Protein AF-A0A2S9KAK6-F1 (afdb_monomer_lite)

Foldseek 3Di:
DDDDDDDDDDDDDDDDPDPPDDPVPVPPPPPDPPDPPQDLQLVQLLVVLVVLCVVLVHALQVLQVLLVVVVDRDDSVRSVVCSVRSPDDPVVSVSSCVSSQFDDWDDPDSPDIDTDHPPDPDDDDDD

InterPro domains:
  IPR045526 Domain of unknown function DUF6471 [PF20075] (41-105)

Secondary structure (DSSP, 8-state):
-----------------PPPP-GGGTTSS-----SPPPPHHHHHHHHHHHHHHHHTT--HHHHHHHHHHTT----HHHHHHHHHH----HHHHHHHHHHTTEEEEEE-STT-EEEEETT--------

Radius of gyration: 33.51 Å; chains: 1; bounding box: 119×31×44 Å

Structure (mmCIF, N/CA/C/O backbone):
data_AF-A0A2S9KAK6-F1
#
_entry.id   AF-A0A2S9KAK6-F1
#
loop_
_atom_site.group_PDB
_atom_site.id
_atom_site.type_symbol
_atom_site.label_atom_id
_atom_site.label_alt_id
_atom_site.label_comp_id
_atom_site.label_asym_id
_atom_site.label_entity_id
_atom_site.label_seq_id
_atom_site.pdbx_PDB_ins_code
_atom_site.Cartn_x
_atom_site.Cartn_y
_atom_site.Cartn_z
_atom_site.occupancy
_atom_site.B_iso_or_equiv
_atom_site.auth_seq_id
_atom_site.auth_comp_id
_atom_site.auth_asym_id
_atom_site.auth_atom_id
_atom_site.pdbx_PDB_model_num
ATOM 1 N N . MET A 1 1 ? 106.065 0.538 -33.359 1.00 40.00 1 MET A N 1
ATOM 2 C CA . MET A 1 1 ? 105.381 1.585 -34.153 1.00 40.00 1 MET A CA 1
ATOM 3 C C . MET A 1 1 ? 104.054 1.895 -33.473 1.00 40.00 1 MET A C 1
ATOM 5 O O . MET A 1 1 ? 103.242 1.000 -33.347 1.00 40.00 1 MET A O 1
ATOM 9 N N . ILE A 1 2 ? 104.024 2.928 -32.633 1.00 35.72 2 ILE A N 1
ATOM 10 C CA . ILE A 1 2 ? 103.509 4.292 -32.888 1.00 35.72 2 ILE A CA 1
ATOM 11 C C . ILE A 1 2 ? 101.992 4.409 -32.634 1.00 35.72 2 ILE A C 1
ATOM 13 O O . ILE A 1 2 ? 101.158 3.813 -33.297 1.00 35.72 2 ILE A O 1
ATOM 17 N N . ARG A 1 3 ? 101.731 5.228 -31.609 1.00 33.50 3 ARG A N 1
ATOM 18 C CA . ARG A 1 3 ? 100.502 5.837 -31.084 1.00 33.50 3 ARG A CA 1
ATOM 19 C C . ARG A 1 3 ? 99.556 6.384 -32.170 1.00 33.50 3 ARG A C 1
ATOM 21 O O . ARG A 1 3 ? 100.036 7.057 -33.068 1.00 33.50 3 ARG A O 1
ATOM 28 N N . GLN A 1 4 ? 98.241 6.358 -31.935 1.00 38.28 4 GLN A N 1
ATOM 29 C CA . GLN A 1 4 ? 97.540 7.531 -31.385 1.00 38.28 4 GLN A CA 1
ATOM 30 C C . GLN A 1 4 ? 96.080 7.262 -31.005 1.00 38.28 4 GLN A C 1
ATOM 32 O O . GLN A 1 4 ? 95.370 6.438 -31.564 1.00 38.28 4 GLN A O 1
ATOM 37 N N . ARG A 1 5 ? 95.699 8.007 -29.976 1.00 42.12 5 ARG A N 1
ATOM 38 C CA . ARG A 1 5 ? 94.465 8.033 -29.207 1.00 42.12 5 ARG A CA 1
ATOM 39 C C . ARG A 1 5 ? 93.655 9.220 -29.712 1.00 42.12 5 ARG A C 1
ATOM 41 O O . ARG A 1 5 ? 94.208 10.314 -29.710 1.00 42.12 5 ARG A O 1
ATOM 48 N N . LEU A 1 6 ? 92.368 9.055 -30.000 1.00 39.81 6 LEU A N 1
ATOM 49 C CA . LEU A 1 6 ? 91.399 10.127 -29.778 1.00 39.81 6 LEU A CA 1
ATOM 50 C C . LEU A 1 6 ? 90.139 9.569 -29.126 1.00 39.81 6 LEU A C 1
ATOM 52 O O . LEU A 1 6 ? 89.741 8.425 -29.313 1.00 39.81 6 LEU A O 1
ATOM 56 N N . LEU A 1 7 ? 89.617 10.409 -28.250 1.00 44.97 7 LEU A N 1
ATOM 57 C CA . LEU A 1 7 ? 88.776 10.127 -27.109 1.00 44.97 7 LEU A CA 1
ATOM 58 C C . LEU A 1 7 ? 87.464 10.879 -27.338 1.00 44.97 7 LEU A C 1
ATOM 60 O O . LEU A 1 7 ? 87.504 12.105 -27.404 1.00 44.97 7 LEU A O 1
ATOM 64 N N . THR A 1 8 ? 86.313 10.209 -27.373 1.00 44.06 8 THR A N 1
ATOM 65 C CA . THR A 1 8 ? 85.017 10.881 -27.179 1.00 44.06 8 THR A CA 1
ATOM 66 C C . THR A 1 8 ? 84.083 10.048 -26.290 1.00 44.06 8 THR A C 1
ATOM 68 O O . THR A 1 8 ? 83.313 9.217 -26.740 1.00 44.06 8 THR A O 1
ATOM 71 N N . LYS A 1 9 ? 84.217 10.303 -24.981 1.00 34.62 9 LYS A N 1
ATOM 72 C CA . LYS A 1 9 ? 83.165 10.496 -23.958 1.00 34.62 9 LYS A CA 1
ATOM 73 C C . LYS A 1 9 ? 82.004 9.465 -23.817 1.00 34.62 9 LYS A C 1
ATOM 75 O O . LYS A 1 9 ? 81.133 9.355 -24.663 1.00 34.62 9 LYS A O 1
ATOM 80 N N . SER A 1 10 ? 81.970 8.846 -22.623 1.00 34.03 10 SER A N 1
ATOM 81 C CA . SER A 1 10 ? 80.834 8.383 -21.770 1.00 34.03 10 SER A CA 1
ATOM 82 C C . SER A 1 10 ? 79.501 9.173 -21.864 1.00 34.03 10 SER A C 1
ATOM 84 O O . SER A 1 10 ? 79.546 10.293 -22.368 1.00 34.03 10 SER A O 1
ATOM 86 N N . PRO A 1 11 ? 78.374 8.778 -21.197 1.00 42.00 11 PRO A N 1
ATOM 87 C CA . PRO A 1 11 ? 78.020 7.511 -20.522 1.00 42.00 11 PRO A CA 1
ATOM 88 C C . PRO A 1 11 ? 76.568 7.001 -20.798 1.00 42.00 11 PRO A C 1
ATOM 90 O O . PRO A 1 11 ? 75.712 7.722 -21.290 1.00 42.00 11 PRO A O 1
ATOM 93 N N . SER A 1 12 ? 76.292 5.761 -20.364 1.00 45.66 12 SER A N 1
ATOM 94 C CA . SER A 1 12 ? 75.046 5.263 -19.731 1.00 45.66 12 SER A CA 1
ATOM 95 C C . SER A 1 12 ? 73.668 5.682 -20.277 1.00 45.66 12 SER A C 1
ATOM 97 O O . SER A 1 12 ? 73.265 6.835 -20.156 1.00 45.66 12 SER A O 1
ATOM 99 N N . LYS A 1 13 ? 72.836 4.690 -20.632 1.00 37.88 13 LYS A N 1
ATOM 100 C CA . LYS A 1 13 ? 71.408 4.693 -20.258 1.00 37.88 13 LYS A CA 1
ATOM 101 C C . LYS A 1 13 ? 70.857 3.269 -20.188 1.00 37.88 13 LYS A C 1
ATOM 103 O O . LYS A 1 13 ? 70.531 2.649 -21.193 1.00 37.88 13 LYS A O 1
ATOM 108 N N . LYS A 1 14 ? 70.712 2.774 -18.955 1.00 50.38 14 LYS A N 1
ATOM 109 C CA . LYS A 1 14 ? 69.740 1.731 -18.609 1.00 50.38 14 LYS A CA 1
ATOM 110 C C . LYS A 1 14 ? 68.363 2.178 -19.121 1.00 50.38 14 LYS A C 1
ATOM 112 O O . LYS A 1 14 ? 67.773 3.090 -18.549 1.00 50.38 14 LYS A O 1
ATOM 117 N N . ALA A 1 15 ? 67.847 1.530 -20.155 1.00 41.59 15 ALA A N 1
ATOM 118 C CA . ALA A 1 15 ? 66.426 1.547 -20.484 1.00 41.59 15 ALA A CA 1
ATOM 119 C C . ALA A 1 15 ? 65.924 0.122 -20.227 1.00 41.59 15 ALA A C 1
ATOM 121 O O . ALA A 1 15 ? 66.120 -0.776 -21.032 1.00 41.59 15 ALA A O 1
ATOM 122 N N . ARG A 1 16 ? 65.585 -0.192 -18.970 1.00 41.31 16 ARG A N 1
ATOM 123 C CA . ARG A 1 16 ? 64.182 -0.340 -18.545 1.00 41.31 16 ARG A CA 1
ATOM 124 C C . ARG A 1 16 ? 63.358 -1.062 -19.615 1.00 41.31 16 ARG A C 1
ATOM 126 O O . ARG A 1 16 ? 62.538 -0.440 -20.282 1.00 41.31 16 ARG A O 1
ATOM 133 N N . PHE A 1 17 ? 63.578 -2.371 -19.746 1.00 41.16 17 PHE A N 1
ATOM 134 C CA . PHE A 1 17 ? 62.560 -3.255 -20.303 1.00 41.16 17 PHE A CA 1
ATOM 135 C C . PHE A 1 17 ? 61.332 -3.131 -19.404 1.00 41.16 17 PHE A C 1
ATOM 137 O O . PHE A 1 17 ? 61.346 -3.511 -18.233 1.00 41.16 17 PHE A O 1
ATOM 144 N N . ARG A 1 18 ? 60.320 -2.453 -19.936 1.00 40.75 18 ARG A N 1
ATOM 145 C CA . ARG A 1 18 ? 59.014 -2.290 -19.315 1.00 40.75 18 ARG A CA 1
ATOM 146 C C . ARG A 1 18 ? 58.379 -3.680 -19.331 1.00 40.75 18 ARG A C 1
ATOM 148 O O . ARG A 1 18 ? 58.312 -4.288 -20.392 1.00 40.75 18 ARG A O 1
ATOM 155 N N . HIS A 1 19 ? 58.009 -4.199 -18.163 1.00 49.97 19 HIS A N 1
ATOM 156 C CA . HIS A 1 19 ? 57.163 -5.386 -18.077 1.00 49.97 19 HIS A CA 1
ATOM 157 C C . HIS A 1 19 ? 55.900 -5.121 -18.902 1.00 49.97 19 HIS A C 1
ATOM 159 O O . HIS A 1 19 ? 55.203 -4.136 -18.648 1.00 49.97 19 HIS A O 1
ATOM 165 N N . GLU A 1 20 ? 55.655 -5.972 -19.894 1.00 47.19 20 GLU A N 1
ATOM 166 C CA . GLU A 1 20 ? 54.358 -6.091 -20.553 1.00 47.19 20 GLU A CA 1
ATOM 167 C C . GLU A 1 20 ? 53.340 -6.422 -19.450 1.00 47.19 20 GLU A C 1
ATOM 169 O O . GLU A 1 20 ? 53.553 -7.394 -18.715 1.00 47.19 20 GLU A O 1
ATOM 174 N N . PRO A 1 21 ? 52.306 -5.600 -19.222 1.00 45.25 21 PRO A N 1
ATOM 175 C CA . PRO A 1 21 ? 51.377 -5.868 -18.142 1.00 45.25 21 PRO A CA 1
ATOM 176 C C . PRO A 1 21 ? 50.573 -7.127 -18.472 1.00 45.25 21 PRO A C 1
ATOM 178 O O . PRO A 1 21 ? 50.033 -7.274 -19.567 1.00 45.25 21 PRO A O 1
ATOM 181 N N . ASP A 1 22 ? 50.510 -8.034 -17.499 1.00 50.59 22 ASP A N 1
ATOM 182 C CA . ASP A 1 22 ? 49.693 -9.239 -17.550 1.00 50.59 22 ASP A CA 1
ATOM 183 C C . ASP A 1 22 ? 48.226 -8.833 -17.773 1.00 50.59 22 ASP A C 1
ATOM 185 O O . ASP A 1 22 ? 47.602 -8.163 -16.944 1.00 50.59 22 ASP A O 1
ATOM 189 N N . HIS A 1 23 ? 47.692 -9.202 -18.935 1.00 49.47 23 HIS A N 1
ATOM 190 C CA . HIS A 1 23 ? 46.365 -8.841 -19.444 1.00 49.47 23 HIS A CA 1
ATOM 191 C C . HIS A 1 23 ? 45.222 -9.285 -18.517 1.00 49.47 23 HIS A C 1
ATOM 193 O O . HIS A 1 23 ? 44.091 -8.827 -18.666 1.00 49.47 23 HIS A O 1
ATOM 199 N N . LYS A 1 24 ? 45.513 -10.136 -17.528 1.00 48.19 24 LYS A N 1
ATOM 200 C CA . LYS A 1 24 ? 44.567 -10.548 -16.489 1.00 48.19 24 LYS A CA 1
ATOM 201 C C . LYS A 1 24 ? 44.254 -9.459 -15.460 1.00 48.19 24 LYS A C 1
ATOM 203 O O . LYS A 1 24 ? 43.223 -9.554 -14.810 1.00 48.19 24 LYS A O 1
ATOM 208 N N . LYS A 1 25 ? 45.074 -8.406 -15.341 1.00 47.41 25 LYS A N 1
ATOM 209 C CA . LYS A 1 25 ? 44.890 -7.354 -14.323 1.00 47.41 25 LYS A CA 1
ATOM 210 C C . LYS A 1 25 ? 44.059 -6.145 -14.783 1.00 47.41 25 LYS A C 1
ATOM 212 O O . LYS A 1 25 ? 43.723 -5.293 -13.976 1.00 47.41 25 LYS A O 1
ATOM 217 N N . ILE A 1 26 ? 43.709 -6.047 -16.068 1.00 44.25 26 ILE A N 1
ATOM 218 C CA . ILE A 1 26 ? 42.947 -4.894 -16.597 1.00 44.25 26 ILE A CA 1
ATOM 219 C C . ILE A 1 26 ? 41.425 -5.085 -16.416 1.00 44.25 26 ILE A C 1
ATOM 221 O O . ILE A 1 26 ? 40.656 -4.141 -16.550 1.00 44.25 26 ILE A O 1
ATOM 225 N N . LEU A 1 27 ? 40.978 -6.289 -16.045 1.00 50.50 27 LEU A N 1
ATOM 226 C CA . LEU A 1 27 ? 39.561 -6.612 -15.839 1.00 50.50 27 LEU A CA 1
ATOM 227 C C . LEU A 1 27 ? 39.068 -6.410 -14.392 1.00 50.50 27 LEU A C 1
ATOM 229 O O . LEU A 1 27 ? 37.877 -6.570 -14.150 1.00 50.50 27 LEU A O 1
ATOM 233 N N . GLU A 1 28 ? 39.936 -6.054 -13.439 1.00 51.34 28 GLU A N 1
ATOM 234 C CA . GLU A 1 28 ? 39.584 -6.035 -12.005 1.00 51.34 28 GLU A CA 1
ATOM 235 C C . GLU A 1 28 ? 39.192 -4.651 -11.451 1.00 51.34 28 GLU A C 1
ATOM 237 O O . GLU A 1 28 ? 38.513 -4.586 -10.430 1.00 51.34 28 GLU A O 1
ATOM 242 N N . ASP A 1 29 ? 39.513 -3.546 -12.136 1.00 47.00 29 ASP A N 1
ATOM 243 C CA . ASP A 1 29 ? 39.204 -2.188 -11.640 1.00 47.00 29 ASP A CA 1
ATOM 244 C C . ASP A 1 29 ? 37.826 -1.656 -12.096 1.00 47.00 29 ASP A C 1
ATOM 246 O O . ASP A 1 29 ? 37.398 -0.577 -11.686 1.00 47.00 29 ASP A O 1
ATOM 250 N N . ALA A 1 30 ? 37.090 -2.416 -12.914 1.00 50.91 30 ALA A N 1
ATOM 251 C CA . ALA A 1 30 ? 35.725 -2.096 -13.335 1.00 50.91 30 ALA A CA 1
ATOM 252 C C . ALA A 1 30 ? 34.699 -2.839 -12.467 1.00 50.91 30 ALA A C 1
ATOM 254 O O . ALA A 1 30 ? 33.888 -3.624 -12.959 1.00 50.91 30 ALA A O 1
ATOM 255 N N . ALA A 1 31 ? 34.727 -2.598 -11.157 1.00 54.66 31 ALA A N 1
ATOM 256 C CA . ALA A 1 31 ? 33.587 -2.923 -10.312 1.00 54.66 31 ALA A CA 1
ATOM 257 C C . ALA A 1 31 ? 32.405 -2.041 -10.756 1.00 54.66 31 ALA A C 1
ATOM 259 O O . ALA A 1 31 ? 32.263 -0.898 -10.322 1.00 54.66 31 ALA A O 1
ATOM 260 N N . MET A 1 32 ? 31.580 -2.565 -11.670 1.00 58.81 32 MET A N 1
ATOM 261 C CA . MET A 1 32 ? 30.235 -2.046 -11.904 1.00 58.81 32 MET A CA 1
ATOM 262 C C . MET A 1 32 ? 29.509 -1.939 -10.559 1.00 58.81 32 MET A C 1
ATOM 264 O O . MET A 1 32 ? 29.741 -2.789 -9.693 1.00 58.81 32 MET A O 1
ATOM 268 N N . PRO A 1 33 ? 28.614 -0.951 -10.376 1.00 57.47 33 PRO A N 1
ATOM 269 C CA . PRO A 1 33 ? 27.706 -0.967 -9.241 1.00 57.47 33 PRO A CA 1
ATOM 270 C C . PRO A 1 33 ? 27.012 -2.335 -9.214 1.00 57.47 33 PRO A C 1
ATOM 272 O O . PRO A 1 33 ? 26.287 -2.697 -10.134 1.00 57.47 33 PRO A O 1
ATOM 275 N N . THR A 1 34 ? 27.310 -3.134 -8.192 1.00 56.41 34 THR A N 1
ATOM 276 C CA . THR A 1 34 ? 26.826 -4.512 -8.013 1.00 56.41 34 THR A CA 1
ATOM 277 C C . THR A 1 34 ? 25.412 -4.571 -7.433 1.00 56.41 34 THR A C 1
ATOM 279 O O . THR A 1 34 ? 24.924 -5.643 -7.080 1.00 56.41 34 THR A O 1
ATOM 282 N N . GLU A 1 35 ? 24.726 -3.434 -7.360 1.00 56.09 35 GLU A N 1
ATOM 283 C CA . GLU A 1 35 ? 23.306 -3.355 -7.045 1.00 56.09 35 GLU A CA 1
ATOM 284 C C . GLU A 1 35 ? 22.536 -3.391 -8.374 1.00 56.09 35 GLU A C 1
ATOM 286 O O . GLU A 1 35 ? 22.819 -2.558 -9.238 1.00 56.09 35 GLU A O 1
ATOM 291 N N . PRO A 1 36 ? 21.590 -4.328 -8.588 1.00 57.44 36 PRO A N 1
ATOM 292 C CA . PRO A 1 36 ? 20.722 -4.250 -9.754 1.00 57.44 36 PRO A CA 1
ATOM 293 C C . PRO A 1 36 ? 19.991 -2.909 -9.693 1.00 57.44 36 PRO A C 1
ATOM 295 O O . PRO A 1 36 ? 19.278 -2.637 -8.724 1.00 57.44 36 PRO A O 1
ATOM 298 N N . GLU A 1 37 ? 20.213 -2.071 -10.705 1.00 64.88 37 GLU A N 1
ATOM 299 C CA . GLU A 1 37 ? 19.477 -0.826 -10.894 1.00 64.88 37 GLU A CA 1
ATOM 300 C C . GLU A 1 37 ? 17.990 -1.188 -10.832 1.00 64.88 37 GLU A C 1
ATOM 302 O O . GLU A 1 37 ? 17.519 -2.050 -11.583 1.00 64.88 37 GLU A O 1
ATOM 307 N N . ARG A 1 38 ? 17.277 -0.667 -9.827 1.00 66.19 38 ARG A N 1
ATOM 308 C CA . ARG A 1 38 ? 15.870 -1.023 -9.671 1.00 66.19 38 ARG A CA 1
ATOM 309 C C . ARG A 1 38 ? 15.127 -0.462 -10.869 1.00 66.19 38 ARG A C 1
ATOM 311 O O . ARG A 1 38 ? 15.332 0.681 -11.258 1.00 66.19 38 ARG A O 1
ATOM 318 N N . ASP A 1 39 ? 14.260 -1.288 -11.434 1.00 86.25 39 ASP A N 1
ATOM 319 C CA . ASP A 1 39 ? 13.334 -0.868 -12.473 1.00 86.25 39 ASP A CA 1
ATOM 320 C C . ASP A 1 39 ? 12.518 0.324 -11.947 1.00 86.25 39 ASP A C 1
ATOM 322 O O . ASP A 1 39 ? 11.844 0.206 -10.917 1.00 86.25 39 ASP A O 1
ATOM 326 N N . SER A 1 40 ? 12.606 1.469 -12.628 1.00 86.75 40 SER A N 1
ATOM 327 C CA . SER A 1 40 ? 11.962 2.721 -12.212 1.00 86.75 40 SER A CA 1
ATOM 328 C C . SER A 1 40 ? 10.458 2.541 -11.989 1.00 86.75 40 SER A C 1
ATOM 330 O O . SER A 1 40 ? 9.883 3.147 -11.084 1.00 86.75 40 SER A O 1
ATOM 332 N N . TRP A 1 41 ? 9.822 1.628 -12.730 1.00 87.31 41 TRP A N 1
ATOM 333 C CA . TRP A 1 41 ? 8.409 1.290 -12.563 1.00 87.31 41 TRP A CA 1
ATOM 334 C C . TRP A 1 41 ? 8.119 0.525 -11.271 1.00 87.31 41 TRP A C 1
ATOM 336 O O . TRP A 1 41 ? 7.069 0.721 -10.655 1.00 87.31 41 TRP A O 1
ATOM 346 N N . GLN A 1 42 ? 9.040 -0.334 -10.831 1.00 91.75 42 GLN A N 1
ATOM 347 C CA . GLN A 1 42 ? 8.911 -1.044 -9.556 1.00 91.75 42 GLN A CA 1
ATOM 348 C C . GLN A 1 42 ? 9.079 -0.084 -8.383 1.00 91.75 42 GLN A C 1
ATOM 350 O O . GLN A 1 42 ? 8.352 -0.200 -7.392 1.00 91.75 42 GLN A O 1
ATOM 355 N N . GLU A 1 43 ? 10.008 0.869 -8.492 1.00 89.88 43 GLU A N 1
ATOM 356 C CA . GLU A 1 43 ? 10.170 1.933 -7.501 1.00 89.88 43 GLU A CA 1
ATOM 357 C C . GLU A 1 43 ? 8.906 2.782 -7.408 1.00 89.88 43 GLU A C 1
ATOM 359 O O . GLU A 1 43 ? 8.341 2.895 -6.317 1.00 89.88 43 GLU A O 1
ATOM 364 N N . PHE A 1 44 ? 8.396 3.242 -8.551 1.00 88.88 44 PHE A N 1
ATOM 365 C CA . PHE A 1 44 ? 7.172 4.031 -8.636 1.00 88.88 44 PHE A CA 1
ATOM 366 C C . PHE A 1 44 ? 5.962 3.313 -8.021 1.00 88.88 44 PHE A C 1
ATOM 368 O O . PHE A 1 44 ? 5.270 3.864 -7.165 1.00 88.88 44 PHE A O 1
ATOM 375 N N . ALA A 1 45 ? 5.730 2.045 -8.376 1.00 91.69 45 ALA A N 1
ATOM 376 C CA . ALA A 1 45 ? 4.633 1.263 -7.804 1.00 91.69 45 ALA A CA 1
ATOM 377 C C . ALA A 1 45 ? 4.788 1.063 -6.283 1.00 91.69 45 ALA A C 1
ATOM 379 O O . ALA A 1 45 ? 3.803 1.073 -5.537 1.00 91.69 45 ALA A O 1
ATOM 380 N N . SER A 1 46 ? 6.025 0.869 -5.815 1.00 93.31 46 SER A N 1
ATOM 381 C CA . SER A 1 46 ? 6.353 0.754 -4.392 1.00 93.31 46 SER A CA 1
ATOM 382 C C . SER A 1 46 ? 6.065 2.058 -3.642 1.00 93.31 46 SER A C 1
ATOM 384 O O . SER A 1 46 ? 5.464 2.017 -2.567 1.00 93.31 46 SER A O 1
ATOM 386 N N . GLU A 1 47 ? 6.502 3.198 -4.177 1.00 90.62 47 GLU A N 1
ATOM 387 C CA . GLU A 1 47 ? 6.278 4.528 -3.595 1.00 90.62 47 GLU A CA 1
ATOM 388 C C . GLU A 1 47 ? 4.790 4.846 -3.501 1.00 90.62 47 GLU A C 1
ATOM 390 O O . GLU A 1 47 ? 4.303 5.155 -2.415 1.00 90.62 47 GLU A O 1
ATOM 395 N N . LEU A 1 48 ? 4.042 4.599 -4.574 1.00 90.62 48 LEU A N 1
ATOM 396 C CA . LEU A 1 48 ? 2.595 4.793 -4.618 1.00 90.62 48 LEU A CA 1
ATOM 397 C C . LEU A 1 48 ? 1.867 4.021 -3.503 1.00 90.62 48 LEU A C 1
ATOM 399 O O . LEU A 1 48 ? 1.006 4.573 -2.815 1.00 90.62 48 LEU A O 1
ATOM 403 N N . LEU A 1 49 ? 2.222 2.751 -3.262 1.00 93.62 49 LEU A N 1
ATOM 404 C CA . LEU A 1 49 ? 1.636 1.994 -2.148 1.00 93.62 49 LEU A CA 1
ATOM 405 C C . LEU A 1 49 ? 2.046 2.543 -0.779 1.00 93.62 49 LEU A C 1
ATOM 407 O O . LEU A 1 49 ? 1.219 2.555 0.133 1.00 93.62 49 LEU A O 1
ATOM 411 N N . LYS A 1 50 ? 3.303 2.965 -0.605 1.00 92.44 50 LYS A N 1
ATOM 412 C CA . LYS A 1 50 ? 3.773 3.540 0.667 1.00 92.44 50 LYS A CA 1
ATOM 413 C C . LYS A 1 50 ? 3.027 4.827 0.988 1.00 92.44 50 LYS A C 1
ATOM 415 O O . LYS A 1 50 ? 2.584 4.988 2.125 1.00 92.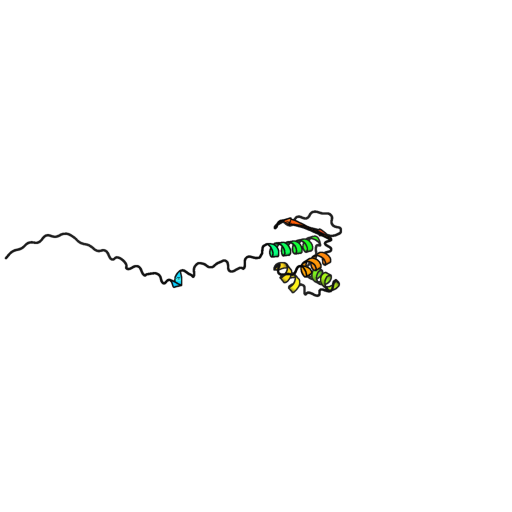44 50 LYS A O 1
ATOM 420 N N . ASP A 1 51 ? 2.835 5.678 -0.009 1.00 88.31 51 ASP A N 1
ATOM 421 C CA . ASP A 1 51 ? 2.098 6.927 0.133 1.00 88.31 51 ASP A CA 1
ATOM 422 C C . ASP A 1 51 ? 0.631 6.654 0.450 1.00 88.31 51 ASP A C 1
ATOM 424 O O . ASP A 1 51 ? 0.114 7.195 1.425 1.00 88.31 51 ASP A O 1
ATOM 428 N N . ALA A 1 52 ? -0.016 5.720 -0.252 1.00 89.69 52 ALA A N 1
ATOM 429 C CA . ALA A 1 52 ? -1.391 5.330 0.056 1.00 89.69 52 ALA A CA 1
ATOM 430 C C . ALA A 1 52 ? -1.551 4.799 1.499 1.00 89.69 52 ALA A C 1
ATOM 432 O O . ALA A 1 52 ? -2.521 5.131 2.187 1.00 89.69 52 ALA A O 1
ATOM 433 N N . VAL A 1 53 ? -0.589 4.006 1.991 1.00 91.62 53 VAL A N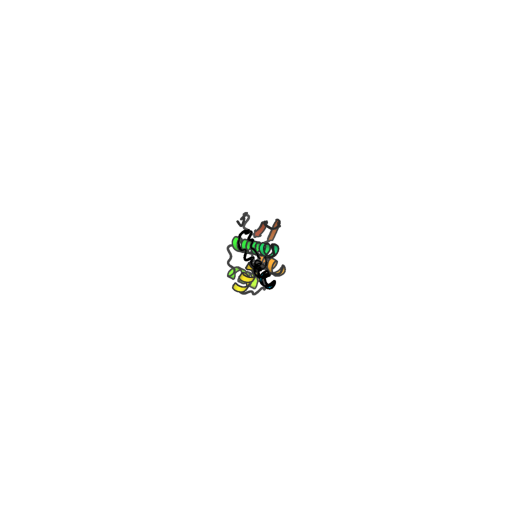 1
ATOM 434 C CA . VAL A 1 53 ? -0.562 3.528 3.387 1.00 91.62 53 VAL A CA 1
ATOM 435 C C . VAL A 1 53 ? -0.392 4.692 4.366 1.00 91.62 53 VAL A C 1
ATOM 437 O O . VAL A 1 53 ? -1.122 4.772 5.359 1.00 91.62 53 VAL A O 1
ATOM 440 N N . ALA A 1 54 ? 0.540 5.603 4.081 1.00 88.06 54 ALA A N 1
ATOM 441 C CA . ALA A 1 54 ? 0.820 6.766 4.915 1.00 88.06 54 ALA A CA 1
ATOM 442 C C . ALA A 1 54 ? -0.361 7.749 4.960 1.00 88.06 54 ALA A C 1
ATOM 444 O O . ALA A 1 54 ? -0.693 8.252 6.032 1.00 88.06 54 ALA A O 1
ATOM 445 N N . MET A 1 55 ? -1.040 7.974 3.832 1.00 84.38 55 MET A N 1
ATOM 446 C CA . MET A 1 55 ? -2.229 8.824 3.735 1.00 84.38 55 MET A CA 1
ATOM 447 C C . MET A 1 55 ? -3.391 8.280 4.569 1.00 84.38 55 MET A C 1
ATOM 449 O O . MET A 1 55 ? -4.088 9.060 5.213 1.00 84.38 55 MET A O 1
ATOM 453 N N . ARG A 1 56 ? -3.561 6.952 4.635 1.00 86.94 56 ARG A N 1
ATOM 454 C CA . ARG A 1 56 ? -4.523 6.319 5.554 1.00 86.94 56 ARG A CA 1
ATOM 455 C C . ARG A 1 56 ? -4.067 6.282 7.013 1.00 86.94 56 ARG A C 1
ATOM 457 O O . ARG A 1 56 ? -4.848 5.875 7.868 1.00 86.94 56 ARG A O 1
ATOM 464 N N . GLY A 1 57 ? -2.824 6.663 7.311 1.00 88.31 57 GLY A N 1
ATOM 465 C CA . GLY A 1 57 ? -2.263 6.583 8.660 1.00 88.31 57 GLY A CA 1
ATOM 466 C C . GLY A 1 57 ? -2.153 5.149 9.188 1.00 88.31 57 GLY A C 1
ATOM 467 O O . GLY A 1 57 ? -2.234 4.934 10.398 1.00 88.31 57 GLY A O 1
ATOM 468 N N . LEU A 1 58 ? -2.005 4.162 8.298 1.00 91.62 58 LEU A N 1
ATOM 469 C CA . LEU A 1 58 ? -1.952 2.747 8.662 1.00 91.62 58 LEU A CA 1
ATOM 470 C C . LEU A 1 58 ? -0.514 2.235 8.747 1.00 91.62 58 LEU A C 1
ATOM 472 O O . LEU A 1 58 ? 0.395 2.690 8.060 1.00 91.62 58 LEU A O 1
ATOM 476 N N . SER A 1 59 ? -0.319 1.217 9.574 1.00 95.62 59 SER A N 1
ATOM 477 C CA . SER A 1 59 ? 0.907 0.425 9.634 1.00 95.62 59 SER A CA 1
ATOM 478 C C . SER A 1 59 ? 0.799 -0.836 8.766 1.00 95.62 59 SER A C 1
ATOM 480 O O . SER A 1 59 ? -0.297 -1.313 8.464 1.00 95.62 59 SER A O 1
ATOM 482 N N . TYR A 1 60 ? 1.934 -1.445 8.397 1.00 96.31 60 TYR A N 1
ATOM 483 C CA . TYR A 1 60 ? 1.926 -2.709 7.642 1.00 96.31 60 TYR A CA 1
ATOM 484 C C . TYR A 1 60 ? 1.171 -3.855 8.342 1.00 96.31 60 TYR A C 1
ATOM 486 O O . TYR A 1 60 ? 0.492 -4.601 7.641 1.00 96.31 60 TYR A O 1
ATOM 494 N N . PRO A 1 61 ? 1.222 -4.023 9.680 1.00 97.75 61 PRO A N 1
ATOM 495 C CA . PRO A 1 61 ? 0.360 -4.987 10.363 1.00 97.75 61 PRO A CA 1
ATOM 496 C C . PRO A 1 61 ? -1.137 -4.726 10.174 1.00 97.75 61 PRO A C 1
ATOM 498 O O . PRO A 1 61 ? -1.891 -5.671 9.966 1.00 97.75 61 PRO A O 1
ATOM 501 N N . GLN A 1 62 ? -1.565 -3.462 10.181 1.00 97.69 62 GLN A N 1
ATOM 502 C CA . GLN A 1 62 ? -2.968 -3.116 9.937 1.00 97.69 62 GLN A CA 1
ATOM 503 C C . GLN A 1 62 ? -3.364 -3.382 8.480 1.00 97.69 62 GLN A C 1
ATOM 505 O O . GLN A 1 62 ? -4.409 -3.976 8.239 1.00 97.69 62 GLN A O 1
ATOM 510 N N . LEU A 1 63 ? -2.512 -3.033 7.506 1.00 97.38 63 LEU A N 1
ATOM 511 C CA . LEU A 1 63 ? -2.761 -3.381 6.102 1.00 97.38 63 LEU A CA 1
ATOM 512 C C . LEU A 1 63 ? -2.829 -4.904 5.895 1.00 97.38 63 LEU A C 1
ATOM 514 O O . LEU A 1 63 ? -3.678 -5.385 5.156 1.00 97.38 63 LEU A O 1
ATOM 518 N N . SER A 1 64 ? -1.957 -5.665 6.557 1.00 98.12 64 SER A N 1
ATOM 519 C CA . SER A 1 64 ? -1.973 -7.133 6.538 1.00 98.12 64 SER A CA 1
ATOM 520 C C . SER A 1 64 ? -3.310 -7.691 7.043 1.00 98.12 64 SER A C 1
ATOM 522 O O . SER A 1 64 ? -3.894 -8.538 6.372 1.00 98.12 64 SER A O 1
ATOM 524 N N . ALA A 1 65 ? -3.849 -7.154 8.143 1.00 97.88 65 ALA A N 1
ATOM 525 C CA . ALA A 1 65 ? -5.173 -7.531 8.639 1.00 97.88 65 ALA A CA 1
ATOM 526 C C . ALA A 1 65 ? -6.296 -7.194 7.635 1.00 97.88 65 ALA A C 1
ATOM 528 O O . ALA A 1 65 ? -7.118 -8.054 7.328 1.00 97.88 65 ALA A O 1
ATOM 529 N N . LEU A 1 66 ? -6.283 -5.992 7.043 1.00 96.81 66 LEU A N 1
ATOM 530 C CA . LEU A 1 66 ? -7.265 -5.586 6.024 1.00 96.81 66 LEU A CA 1
ATOM 531 C C . LEU A 1 66 ? -7.212 -6.463 4.762 1.00 96.81 66 LEU A C 1
ATOM 533 O O . LEU A 1 66 ? -8.235 -6.732 4.133 1.00 96.81 66 LEU A O 1
ATOM 537 N N . LEU A 1 67 ? -6.017 -6.903 4.365 1.00 97.25 67 LEU A N 1
ATOM 538 C CA . LEU A 1 67 ? -5.841 -7.832 3.249 1.00 97.25 67 LEU A CA 1
ATOM 539 C C . LEU A 1 67 ? -6.383 -9.224 3.589 1.00 97.25 67 LEU A C 1
ATOM 541 O O . LEU A 1 67 ? -7.034 -9.834 2.738 1.00 97.25 67 LEU A O 1
ATOM 545 N N . ALA A 1 68 ? -6.187 -9.694 4.824 1.00 97.56 68 ALA A N 1
ATOM 546 C CA . ALA A 1 68 ? -6.718 -10.972 5.290 1.00 97.56 68 ALA A CA 1
ATOM 547 C C . ALA A 1 68 ? -8.256 -10.988 5.283 1.00 97.56 68 ALA A C 1
ATOM 549 O O . ALA A 1 68 ? -8.850 -11.950 4.797 1.00 97.56 68 ALA A O 1
ATOM 550 N N . GLU A 1 69 ? -8.907 -9.892 5.692 1.00 95.44 69 GLU A N 1
ATOM 551 C CA . GLU A 1 69 ? -10.368 -9.720 5.583 1.00 95.44 69 GLU A CA 1
ATOM 552 C C . GLU A 1 69 ? -10.876 -9.822 4.133 1.00 95.44 69 GLU A C 1
ATOM 554 O O . GLU A 1 69 ? -12.019 -10.203 3.887 1.00 95.44 69 GLU A O 1
ATOM 559 N N . LYS A 1 70 ? -10.016 -9.516 3.155 1.00 91.88 70 LYS A N 1
ATOM 560 C CA . LYS A 1 70 ? -10.299 -9.622 1.715 1.00 91.88 70 LYS A CA 1
ATOM 561 C C . LYS A 1 70 ? -9.787 -10.927 1.092 1.00 91.88 70 LYS A C 1
ATOM 563 O O . LYS A 1 70 ? -9.733 -11.040 -0.134 1.00 91.88 70 LYS A O 1
ATOM 568 N N . GLY A 1 71 ? -9.418 -11.908 1.916 1.00 94.31 71 GLY A N 1
ATOM 569 C CA . GLY A 1 71 ? -8.992 -13.240 1.482 1.00 94.31 71 GLY A CA 1
ATOM 570 C C . GLY A 1 71 ? -7.520 -13.350 1.074 1.00 94.31 71 GLY A C 1
ATOM 571 O O . GLY A 1 71 ? -7.141 -14.349 0.465 1.00 94.31 71 GLY A O 1
ATOM 572 N N . LEU A 1 72 ? -6.683 -12.352 1.386 1.00 95.94 72 LEU A N 1
ATOM 573 C CA . LEU A 1 72 ? -5.233 -12.411 1.194 1.00 95.94 72 LEU A CA 1
ATOM 574 C C . LEU A 1 72 ? -4.514 -12.421 2.546 1.00 95.94 72 LEU A C 1
ATOM 576 O O . LEU A 1 72 ? -4.138 -11.374 3.069 1.00 95.94 72 LEU A O 1
ATOM 580 N N . ASP A 1 73 ? -4.283 -13.615 3.086 1.00 96.88 73 ASP A N 1
ATOM 581 C CA . ASP A 1 73 ? -3.463 -13.777 4.286 1.00 96.88 73 ASP A CA 1
ATOM 582 C C . ASP A 1 73 ? -1.973 -13.621 3.939 1.00 96.88 73 ASP A C 1
ATOM 584 O O . ASP A 1 73 ? -1.390 -14.398 3.176 1.00 96.88 73 ASP A O 1
ATOM 588 N N . ILE A 1 74 ? -1.358 -12.562 4.461 1.00 96.62 74 ILE A N 1
ATOM 589 C CA . ILE A 1 74 ? 0.058 -12.262 4.269 1.00 96.62 74 ILE A CA 1
ATOM 590 C C . ILE A 1 74 ? 0.643 -11.695 5.554 1.00 96.62 74 ILE A C 1
ATOM 592 O O . ILE A 1 74 ? 0.190 -10.674 6.063 1.00 96.62 74 ILE A O 1
ATOM 596 N N . ALA A 1 75 ? 1.716 -12.311 6.051 1.00 97.94 75 ALA A N 1
ATOM 597 C CA . ALA A 1 75 ? 2.385 -11.838 7.257 1.00 97.94 75 ALA A CA 1
ATOM 598 C C . ALA A 1 75 ? 2.922 -10.395 7.085 1.00 97.94 75 ALA A C 1
ATOM 600 O O . ALA A 1 75 ? 3.517 -10.090 6.042 1.00 97.94 75 ALA A O 1
ATOM 601 N N . PRO A 1 76 ? 2.852 -9.526 8.116 1.00 97.69 76 PRO A N 1
ATOM 602 C CA . PRO A 1 76 ? 3.257 -8.117 8.014 1.00 97.69 76 PRO A CA 1
ATOM 603 C C . PRO A 1 76 ? 4.699 -7.907 7.530 1.00 97.69 76 PRO A C 1
ATOM 605 O O . PRO A 1 76 ? 4.991 -7.002 6.748 1.00 97.69 76 PRO A O 1
ATOM 608 N N . LYS A 1 77 ? 5.620 -8.781 7.954 1.00 97.31 77 LYS A N 1
ATOM 609 C CA . LYS A 1 77 ? 7.031 -8.744 7.541 1.00 97.31 77 LYS A CA 1
ATOM 610 C C . LYS A 1 77 ? 7.206 -9.077 6.056 1.00 97.31 77 LYS A C 1
ATOM 612 O O . LYS A 1 77 ? 8.043 -8.472 5.388 1.00 97.31 77 LYS A O 1
ATOM 617 N N . THR A 1 78 ? 6.427 -10.026 5.541 1.00 96.44 78 THR A N 1
ATOM 618 C CA . THR A 1 78 ? 6.432 -10.410 4.122 1.00 96.44 78 THR A CA 1
ATOM 619 C C . THR A 1 78 ? 5.811 -9.309 3.273 1.00 96.44 78 THR A C 1
ATOM 621 O O . THR A 1 78 ? 6.407 -8.916 2.273 1.00 96.44 78 THR A O 1
ATOM 624 N N . LEU A 1 79 ? 4.681 -8.751 3.719 1.00 97.00 79 LEU A N 1
ATOM 625 C CA . LEU A 1 79 ? 4.024 -7.598 3.107 1.00 97.00 79 LEU A CA 1
ATOM 626 C C . LEU A 1 79 ? 4.987 -6.412 2.967 1.00 97.00 79 LEU A C 1
ATOM 628 O O . LEU A 1 79 ? 5.210 -5.928 1.860 1.00 97.00 79 LEU A O 1
ATOM 632 N N . SER A 1 80 ? 5.628 -6.010 4.068 1.00 96.50 80 SER A N 1
ATOM 633 C CA . SER A 1 80 ? 6.590 -4.903 4.081 1.00 96.50 80 SER A CA 1
ATOM 634 C C . SER A 1 80 ? 7.758 -5.139 3.117 1.00 96.50 80 SER A C 1
ATOM 636 O O . SER A 1 80 ? 8.108 -4.258 2.337 1.00 96.50 80 SER A O 1
ATOM 638 N N . ARG A 1 81 ? 8.346 -6.344 3.109 1.00 96.12 81 ARG A N 1
ATOM 639 C CA . ARG A 1 81 ? 9.430 -6.694 2.174 1.00 96.12 81 ARG A CA 1
ATOM 640 C C . ARG A 1 81 ? 8.981 -6.638 0.717 1.00 96.12 81 ARG A C 1
ATOM 642 O O . ARG A 1 81 ? 9.749 -6.173 -0.118 1.00 96.12 81 ARG A O 1
ATOM 649 N N . ARG A 1 82 ? 7.773 -7.123 0.421 1.00 95.25 82 ARG A N 1
ATOM 650 C CA . ARG A 1 82 ? 7.228 -7.167 -0.938 1.00 95.25 82 ARG A CA 1
ATOM 651 C C . ARG A 1 82 ? 6.944 -5.759 -1.460 1.00 95.25 82 ARG A C 1
ATOM 653 O O . ARG A 1 82 ? 7.380 -5.443 -2.559 1.00 95.25 82 ARG A O 1
ATOM 660 N N . ILE A 1 83 ? 6.321 -4.908 -0.641 1.00 95.75 83 ILE A N 1
ATOM 661 C CA . ILE A 1 83 ? 6.095 -3.491 -0.967 1.00 95.75 83 ILE A CA 1
ATOM 662 C C . ILE A 1 83 ? 7.430 -2.771 -1.163 1.00 95.75 83 ILE A C 1
ATOM 664 O O . ILE A 1 83 ? 7.631 -2.152 -2.196 1.00 95.75 83 ILE A O 1
ATOM 668 N N . ASN A 1 84 ? 8.379 -2.910 -0.231 1.00 94.06 84 ASN A N 1
ATOM 669 C CA . ASN A 1 84 ? 9.666 -2.210 -0.310 1.00 94.06 84 ASN A CA 1
ATOM 670 C C . ASN A 1 84 ? 10.525 -2.595 -1.523 1.00 94.06 84 ASN A C 1
ATOM 672 O O . ASN A 1 84 ? 11.380 -1.805 -1.916 1.00 94.06 84 ASN A O 1
ATOM 676 N N . ARG A 1 85 ? 10.336 -3.800 -2.077 1.00 91.31 85 ARG A N 1
ATOM 677 C CA . ARG A 1 85 ? 11.048 -4.271 -3.272 1.00 91.31 85 ARG A CA 1
ATOM 678 C C . ARG A 1 85 ? 10.363 -3.877 -4.580 1.00 91.31 85 ARG A C 1
ATOM 680 O O . ARG A 1 85 ? 11.027 -3.927 -5.600 1.00 91.31 85 ARG A O 1
ATOM 687 N N . GLY A 1 86 ? 9.064 -3.568 -4.577 1.00 92.19 86 GLY A N 1
ATOM 688 C CA . GLY A 1 86 ? 8.305 -3.273 -5.803 1.00 92.19 86 GLY A CA 1
ATOM 689 C C . GLY A 1 86 ? 8.030 -4.490 -6.704 1.00 92.19 86 GLY A C 1
ATOM 690 O O . GLY A 1 86 ? 7.308 -4.382 -7.686 1.00 92.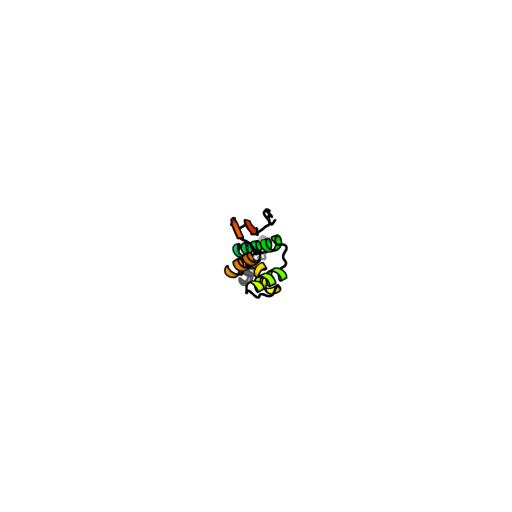19 86 GLY A O 1
ATOM 691 N N . THR A 1 87 ? 8.540 -5.678 -6.359 1.00 88.25 87 THR A N 1
ATOM 692 C CA . THR A 1 87 ? 8.398 -6.923 -7.139 1.00 88.25 87 THR A CA 1
ATOM 693 C C . THR A 1 87 ? 7.073 -7.649 -6.855 1.00 88.25 87 THR A C 1
ATOM 695 O O . THR A 1 87 ? 7.053 -8.822 -6.456 1.00 88.25 87 THR A O 1
ATOM 698 N N . PHE A 1 88 ? 5.945 -6.952 -6.960 1.00 94.56 88 PHE A N 1
ATOM 699 C CA . PHE A 1 88 ? 4.612 -7.543 -6.825 1.00 94.56 88 PHE A CA 1
ATOM 700 C C . PHE A 1 88 ? 3.852 -7.505 -8.147 1.00 94.56 88 PHE A C 1
ATOM 702 O O . PHE A 1 88 ? 4.094 -6.664 -9.001 1.00 94.56 88 PHE A O 1
ATOM 709 N N . ASP A 1 89 ? 2.924 -8.443 -8.310 1.00 94.94 89 ASP A N 1
ATOM 710 C CA . ASP A 1 89 ? 2.041 -8.467 -9.469 1.00 94.94 89 ASP A CA 1
ATOM 711 C C . ASP A 1 89 ? 0.940 -7.396 -9.356 1.00 94.94 89 ASP A C 1
ATOM 713 O O . ASP A 1 89 ? 0.631 -6.886 -8.273 1.00 94.94 89 ASP A O 1
ATOM 717 N N . ALA A 1 90 ? 0.315 -7.074 -10.489 1.00 94.75 90 ALA A N 1
ATOM 718 C CA . ALA A 1 90 ? -0.760 -6.086 -10.552 1.00 94.75 90 ALA A CA 1
ATOM 719 C C . ALA A 1 90 ? -1.974 -6.467 -9.682 1.00 94.75 90 ALA A C 1
ATOM 721 O O . ALA A 1 90 ? -2.635 -5.597 -9.118 1.00 94.75 90 ALA A O 1
ATOM 722 N N . GLY A 1 91 ? -2.261 -7.763 -9.518 1.00 95.56 91 GLY A N 1
ATOM 723 C CA . GLY A 1 91 ? -3.372 -8.227 -8.686 1.00 95.56 91 GLY A CA 1
ATOM 724 C C . GLY A 1 91 ? -3.154 -7.914 -7.206 1.00 95.56 91 GLY A C 1
ATOM 725 O O . GLY A 1 91 ? -4.065 -7.449 -6.520 1.00 95.56 91 GLY A O 1
ATOM 726 N N . PHE A 1 92 ? -1.939 -8.126 -6.708 1.00 96.44 92 PHE A N 1
ATOM 727 C CA . PHE A 1 92 ? -1.525 -7.733 -5.366 1.00 96.44 92 PHE A CA 1
ATOM 728 C C . PHE A 1 92 ? -1.622 -6.218 -5.173 1.00 96.44 92 PHE A C 1
ATOM 730 O O . PHE A 1 92 ? -2.183 -5.764 -4.177 1.00 96.44 92 PHE A O 1
ATOM 737 N N . PHE A 1 93 ? -1.127 -5.447 -6.140 1.00 95.94 93 PHE A N 1
ATOM 738 C CA . PHE A 1 93 ? -1.185 -3.988 -6.111 1.00 95.94 93 PHE A CA 1
ATOM 739 C C . PHE A 1 93 ? -2.624 -3.467 -5.969 1.00 95.94 93 PHE A C 1
ATOM 741 O O . PHE A 1 93 ? -2.928 -2.724 -5.033 1.00 95.94 93 PHE A O 1
ATOM 748 N N . LEU A 1 94 ? -3.537 -3.940 -6.823 1.00 94.50 94 LEU A N 1
ATOM 749 C CA . LEU A 1 94 ? -4.950 -3.554 -6.785 1.00 94.50 94 LEU A CA 1
ATOM 750 C C . LEU A 1 94 ? -5.643 -3.983 -5.486 1.00 94.50 94 LEU A C 1
ATOM 752 O O . LEU A 1 94 ? -6.457 -3.231 -4.948 1.00 94.50 94 LEU A O 1
ATOM 756 N N . ARG A 1 95 ? -5.308 -5.159 -4.936 1.00 95.94 95 ARG A N 1
ATOM 757 C CA . ARG A 1 95 ? -5.831 -5.604 -3.631 1.00 95.94 95 ARG A CA 1
ATOM 758 C C . ARG A 1 95 ? -5.393 -4.686 -2.496 1.00 95.94 95 ARG A C 1
ATOM 760 O O . ARG A 1 95 ? -6.233 -4.330 -1.674 1.00 95.94 95 ARG A O 1
ATOM 767 N N . CYS A 1 96 ? -4.122 -4.283 -2.461 1.00 96.25 96 CYS A N 1
ATOM 768 C CA . CYS A 1 96 ? -3.612 -3.332 -1.472 1.00 96.25 96 CYS A CA 1
ATOM 769 C C . CYS A 1 96 ? -4.348 -1.994 -1.559 1.00 96.25 96 CYS A C 1
ATOM 771 O O . CYS A 1 96 ? -4.864 -1.521 -0.552 1.00 96.25 96 CYS A O 1
ATOM 773 N N . LEU A 1 97 ? -4.474 -1.427 -2.758 1.00 93.88 97 LEU A N 1
ATOM 774 C CA . LEU A 1 97 ? -5.204 -0.176 -2.973 1.00 93.88 97 LEU A CA 1
ATOM 775 C C . LEU A 1 97 ? -6.677 -0.281 -2.564 1.00 93.88 97 LEU A C 1
ATOM 777 O O . LEU A 1 97 ? -7.187 0.578 -1.851 1.00 93.88 97 LEU A O 1
ATOM 781 N N . THR A 1 98 ? -7.340 -1.381 -2.919 1.00 92.81 98 THR A N 1
ATOM 782 C CA . THR A 1 98 ? -8.732 -1.638 -2.523 1.00 92.81 98 THR A CA 1
ATOM 783 C C . THR A 1 98 ? -8.871 -1.807 -1.005 1.00 92.81 98 THR A C 1
ATOM 785 O O . THR A 1 98 ? -9.846 -1.343 -0.417 1.00 92.81 98 THR A O 1
ATOM 788 N N . ALA A 1 99 ? -7.911 -2.461 -0.340 1.00 94.75 99 ALA A N 1
ATOM 789 C CA . ALA A 1 99 ? -7.869 -2.591 1.120 1.00 94.75 99 ALA A CA 1
ATOM 790 C C . ALA A 1 99 ? -7.666 -1.245 1.817 1.00 94.75 99 ALA A C 1
ATOM 792 O O . ALA A 1 99 ? -8.281 -0.986 2.846 1.00 94.75 99 ALA A O 1
ATOM 793 N N . LEU A 1 100 ? -6.874 -0.370 1.205 1.00 92.31 100 LEU A N 1
ATOM 794 C CA . LEU A 1 100 ? -6.701 1.013 1.626 1.00 92.31 100 LEU A CA 1
ATOM 795 C C . LEU A 1 100 ? -7.899 1.893 1.241 1.00 92.31 100 LEU A C 1
ATOM 797 O O . LEU A 1 100 ? -7.925 3.056 1.611 1.00 92.31 100 LEU A O 1
ATOM 801 N N . GLY A 1 101 ? -8.905 1.387 0.523 1.00 89.88 101 GLY A N 1
ATOM 802 C CA . GLY A 1 101 ? -10.064 2.171 0.095 1.00 89.88 101 GLY A CA 1
ATOM 803 C C . GLY A 1 101 ? -9.720 3.260 -0.924 1.00 89.88 101 GLY A C 1
ATOM 804 O O . GLY A 1 101 ? -10.285 4.354 -0.852 1.00 89.88 101 GLY A O 1
ATOM 805 N N . ALA A 1 102 ? -8.756 2.994 -1.805 1.00 87.69 102 ALA A N 1
ATOM 806 C CA . ALA A 1 102 ? -8.497 3.820 -2.973 1.00 87.69 102 ALA A CA 1
ATOM 807 C C . ALA A 1 102 ? -9.575 3.591 -4.038 1.00 87.69 102 ALA A C 1
ATOM 809 O O . ALA A 1 102 ? -9.902 2.448 -4.357 1.00 87.69 102 ALA A O 1
ATOM 810 N N . GLU A 1 103 ? -10.111 4.679 -4.584 1.00 84.75 103 GLU A N 1
ATOM 811 C CA . GLU A 1 103 ? -11.156 4.645 -5.620 1.00 84.7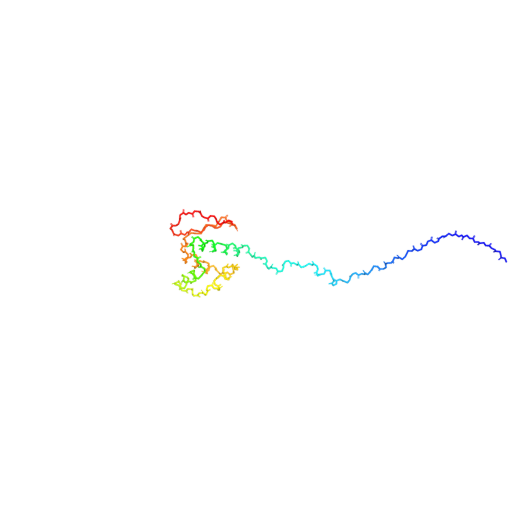5 103 GLU A CA 1
ATOM 812 C C . GLU A 1 103 ? -10.643 5.155 -6.969 1.00 84.75 103 GLU A C 1
ATOM 814 O O . GLU A 1 103 ? -11.166 4.793 -8.020 1.00 84.75 103 GLU A O 1
ATOM 819 N N . THR A 1 104 ? -9.611 5.997 -6.960 1.00 83.81 104 THR A N 1
ATOM 820 C CA . THR A 1 104 ? -9.010 6.554 -8.173 1.00 83.81 104 THR A CA 1
ATOM 821 C C . THR A 1 104 ? -7.498 6.603 -8.018 1.00 83.81 104 THR A C 1
ATOM 823 O O . THR A 1 104 ? -6.979 6.893 -6.940 1.00 83.81 104 THR A O 1
ATOM 826 N N . ILE A 1 105 ? -6.801 6.309 -9.109 1.00 82.44 105 ILE A N 1
ATOM 827 C CA . ILE A 1 105 ? -5.353 6.444 -9.234 1.00 82.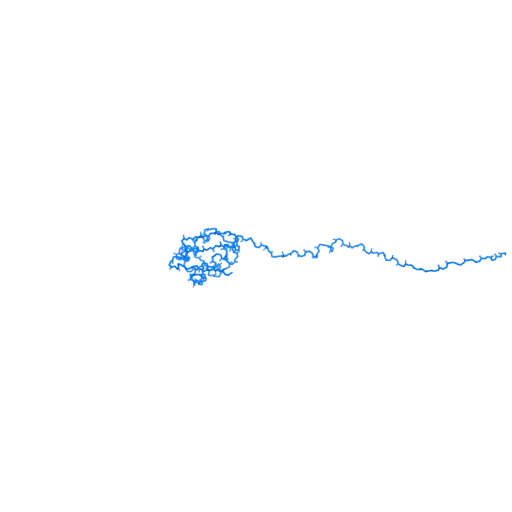44 105 ILE A CA 1
ATOM 828 C C . ILE A 1 105 ? -5.134 7.423 -10.382 1.00 82.44 105 ILE A C 1
ATOM 830 O O . ILE A 1 105 ? -5.582 7.148 -11.496 1.00 82.44 105 ILE A O 1
ATOM 834 N N . ASP A 1 106 ? -4.491 8.553 -10.111 1.00 80.44 106 ASP A N 1
ATOM 835 C CA . ASP A 1 106 ? -4.050 9.485 -11.148 1.00 80.44 106 ASP A CA 1
ATOM 836 C C . ASP A 1 106 ? -2.547 9.291 -11.374 1.00 80.44 106 ASP A C 1
ATOM 838 O O . ASP A 1 106 ? -1.778 9.276 -10.415 1.00 80.44 106 ASP A O 1
ATOM 842 N N . ILE A 1 107 ? -2.135 9.094 -12.626 1.00 81.12 107 ILE A N 1
ATOM 843 C CA . ILE A 1 107 ? -0.740 8.855 -13.014 1.00 81.12 107 ILE A CA 1
ATOM 844 C C . ILE A 1 107 ? -0.337 9.975 -13.974 1.00 81.12 107 ILE A C 1
ATOM 846 O O . ILE A 1 107 ? -0.712 9.962 -15.146 1.00 81.12 107 ILE A O 1
ATOM 850 N N . GLN A 1 108 ? 0.458 10.928 -13.487 1.00 72.50 108 GLN A N 1
ATOM 851 C CA . GLN A 1 108 ? 0.905 12.113 -14.234 1.00 72.50 108 GLN A CA 1
ATOM 852 C C . GLN A 1 108 ? 2.344 11.949 -14.784 1.00 72.50 108 GLN A C 1
ATOM 854 O O . GLN A 1 108 ? 3.062 12.927 -14.991 1.00 72.50 108 GLN A O 1
ATOM 859 N N . GLY A 1 109 ? 2.789 10.707 -15.018 1.00 67.44 109 GLY A N 1
ATOM 860 C CA . GLY A 1 109 ? 4.134 10.348 -15.500 1.00 67.44 109 GLY A CA 1
ATOM 861 C C . GLY A 1 109 ? 4.927 9.487 -14.505 1.00 67.44 109 GLY A C 1
ATOM 862 O O . GLY A 1 109 ? 4.372 9.005 -13.524 1.00 67.44 109 GLY A O 1
ATOM 863 N N . GLU A 1 110 ? 6.235 9.306 -14.734 1.00 59.94 110 GLU A N 1
ATOM 864 C CA . GLU A 1 110 ? 7.116 8.409 -13.943 1.00 59.94 110 GLU A CA 1
ATOM 865 C C . GLU A 1 110 ? 7.395 8.870 -12.497 1.00 59.94 110 GLU A C 1
ATOM 867 O O . GLU A 1 110 ? 8.091 8.185 -11.755 1.00 59.94 110 GLU A O 1
ATOM 872 N N . ARG A 1 111 ? 6.911 10.048 -12.083 1.00 54.53 111 ARG A N 1
ATOM 873 C CA . ARG A 1 111 ? 7.288 10.659 -10.793 1.00 54.53 111 ARG A CA 1
ATOM 874 C C . ARG A 1 111 ? 6.130 11.220 -9.975 1.00 54.53 111 ARG A C 1
ATOM 876 O O . ARG A 1 111 ? 6.372 11.746 -8.895 1.00 54.53 111 ARG A O 1
ATOM 883 N N . VAL A 1 112 ? 4.897 11.150 -10.474 1.00 50.12 112 VAL A N 1
ATOM 884 C CA . VAL A 1 112 ? 3.733 11.692 -9.764 1.00 50.12 112 VAL A CA 1
ATOM 885 C C . VAL A 1 112 ? 2.563 10.737 -9.952 1.00 50.12 112 VAL A C 1
ATOM 887 O O . VAL A 1 112 ? 1.951 10.693 -11.020 1.00 50.12 112 VAL A O 1
ATOM 890 N N . ALA A 1 113 ? 2.276 9.955 -8.917 1.00 52.34 113 ALA A N 1
ATOM 891 C CA . ALA A 1 113 ? 0.987 9.307 -8.769 1.00 52.34 113 ALA A CA 1
ATOM 892 C C . ALA A 1 113 ? 0.300 9.851 -7.525 1.00 52.34 113 ALA A C 1
ATOM 894 O O . ALA A 1 113 ? 0.832 9.727 -6.424 1.00 52.34 113 ALA A O 1
ATOM 895 N N . ASP A 1 114 ? -0.891 10.407 -7.707 1.00 58.25 114 ASP A N 1
ATOM 896 C CA . ASP A 1 114 ? -1.761 10.810 -6.611 1.00 58.25 114 ASP A CA 1
ATOM 897 C C . ASP A 1 114 ? -2.857 9.739 -6.460 1.00 58.25 114 ASP A C 1
ATOM 899 O O . ASP A 1 114 ? -3.610 9.441 -7.395 1.00 58.25 114 ASP A O 1
ATOM 903 N N . VAL A 1 115 ? -2.928 9.105 -5.285 1.00 61.66 115 VAL A N 1
ATOM 904 C CA . VAL A 1 115 ? -3.960 8.103 -4.967 1.00 61.66 115 VAL A CA 1
ATOM 905 C C . VAL A 1 115 ? -5.090 8.763 -4.193 1.00 61.66 115 VAL A C 1
ATOM 907 O O . VAL A 1 115 ? -4.878 9.345 -3.130 1.00 61.66 115 VAL A O 1
ATOM 910 N N . TRP A 1 116 ? -6.317 8.611 -4.685 1.00 61.66 116 TRP A N 1
ATOM 911 C CA . TRP A 1 116 ? -7.506 9.168 -4.049 1.00 61.66 116 TRP A CA 1
ATOM 912 C C . TRP A 1 116 ? -8.157 8.145 -3.129 1.00 61.66 116 TRP A C 1
ATOM 914 O O . TRP A 1 116 ? -8.545 7.050 -3.546 1.00 61.66 116 TRP A O 1
ATOM 924 N N . LEU A 1 117 ? -8.307 8.536 -1.869 1.00 61.19 117 LEU A N 1
ATOM 925 C CA . LEU A 1 117 ? -8.857 7.726 -0.795 1.00 61.19 117 LEU A CA 1
ATOM 926 C C . LEU A 1 117 ? -10.227 8.269 -0.382 1.00 61.19 117 LEU A C 1
ATOM 928 O O . LEU A 1 117 ? -10.392 9.476 -0.179 1.00 61.19 117 LEU A O 1
ATOM 932 N N . ARG A 1 118 ? -11.221 7.383 -0.241 1.00 54.56 118 ARG A N 1
ATOM 933 C CA . ARG A 1 118 ? -12.578 7.786 0.157 1.00 54.56 118 ARG A CA 1
ATOM 934 C C . ARG A 1 118 ? -12.557 8.566 1.478 1.00 54.56 118 ARG A C 1
ATOM 936 O O . ARG A 1 118 ? -12.095 8.024 2.483 1.00 54.56 118 ARG A O 1
ATOM 943 N N . GLY A 1 119 ? -13.115 9.778 1.456 1.00 53.50 119 GLY A N 1
ATOM 944 C CA . GLY A 1 119 ? -13.382 10.615 2.633 1.00 53.50 119 GLY A CA 1
ATOM 945 C C . GLY A 1 119 ? -12.445 11.807 2.830 1.00 53.50 119 GLY A C 1
ATOM 946 O O . GLY A 1 119 ? -12.833 12.743 3.524 1.00 53.50 119 GLY A O 1
ATOM 947 N N . ASP A 1 120 ? -11.272 11.824 2.190 1.00 57.00 120 ASP A N 1
ATOM 948 C CA . ASP A 1 120 ? -10.195 12.683 2.692 1.00 57.00 120 ASP A CA 1
ATOM 949 C C . ASP A 1 120 ? -9.950 13.958 1.881 1.00 57.00 120 ASP A C 1
ATOM 951 O O . ASP A 1 120 ? -9.357 14.868 2.436 1.00 57.00 120 ASP A O 1
ATOM 955 N N . GLY A 1 121 ? -10.428 14.080 0.632 1.00 52.41 121 GLY A N 1
ATOM 956 C CA . GLY A 1 121 ? -10.547 15.348 -0.127 1.00 52.41 121 GLY A CA 1
ATOM 957 C C . GLY A 1 121 ? -9.318 16.280 -0.201 1.00 52.41 121 GLY A C 1
ATOM 958 O O . GLY A 1 121 ? -9.440 17.410 -0.671 1.00 52.41 121 GLY A O 1
ATOM 959 N N . VAL A 1 122 ? -8.147 15.855 0.274 1.00 52.44 122 VAL A N 1
ATOM 960 C CA . VAL A 1 122 ? -7.003 16.721 0.560 1.00 52.44 122 VAL A CA 1
ATOM 961 C C . VAL A 1 122 ? -5.790 16.217 -0.205 1.00 52.44 122 VAL A C 1
ATOM 963 O O . VAL A 1 122 ? -5.301 15.112 0.016 1.00 52.44 122 VAL A O 1
ATOM 966 N N . TRP A 1 123 ? -5.267 17.091 -1.062 1.00 52.41 123 T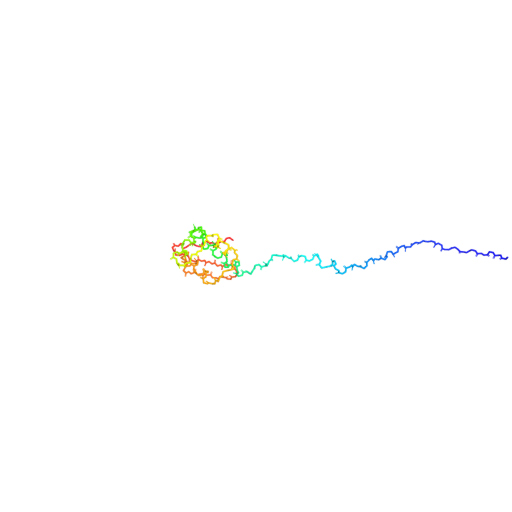RP A N 1
ATOM 967 C CA . TRP A 1 123 ? -3.971 16.948 -1.711 1.00 52.41 123 TRP A CA 1
ATOM 968 C C . TRP A 1 123 ? -2.874 16.786 -0.655 1.00 52.41 123 TRP A C 1
ATOM 970 O O . TRP A 1 123 ? -2.593 17.711 0.114 1.00 52.41 123 TRP A O 1
ATOM 980 N N . LYS A 1 124 ? -2.222 15.625 -0.616 1.00 51.00 124 LYS A N 1
ATOM 981 C CA . LYS A 1 124 ? -1.026 15.396 0.200 1.00 51.00 124 LYS A CA 1
ATOM 982 C C . LYS A 1 124 ? 0.080 14.927 -0.730 1.00 51.00 124 LYS A C 1
ATOM 984 O O . LYS A 1 124 ? 0.196 13.749 -1.023 1.00 51.00 124 LYS A O 1
ATOM 989 N N . ARG A 1 125 ? 0.885 15.886 -1.184 1.00 44.12 125 ARG A N 1
ATOM 990 C CA . ARG A 1 125 ? 2.103 15.634 -1.956 1.00 44.12 125 ARG A CA 1
ATOM 991 C C . ARG A 1 125 ? 3.093 14.873 -1.064 1.00 44.12 125 ARG A C 1
ATOM 993 O O . ARG A 1 125 ? 3.545 15.436 -0.061 1.00 44.12 125 ARG A O 1
ATOM 1000 N N . GLY A 1 126 ? 3.402 13.623 -1.403 1.00 47.38 126 GLY A N 1
ATOM 1001 C CA . GLY A 1 126 ? 4.636 12.974 -0.954 1.00 47.38 126 GLY A CA 1
ATOM 1002 C C . GLY A 1 126 ? 5.824 13.802 -1.453 1.00 47.38 126 GLY A C 1
ATOM 1003 O O . GLY A 1 126 ? 5.761 14.368 -2.543 1.00 47.38 126 GLY A O 1
ATOM 1004 N N . ARG A 1 127 ? 6.831 14.013 -0.603 1.00 40.25 127 ARG A N 1
ATOM 1005 C CA . ARG A 1 127 ? 7.960 14.906 -0.896 1.00 40.25 127 ARG A CA 1
ATOM 1006 C C . ARG A 1 127 ? 8.900 14.295 -1.929 1.00 40.25 127 ARG A C 1
ATOM 1008 O O . ARG A 1 127 ? 9.234 13.110 -1.739 1.00 40.25 127 ARG A O 1
#

Organism: NCBI:txid86180

Sequence (127 aa):
MIRQRLLTKSPSKKARFRHEPDHKKILEDAAMPTEPERDSWQEFASELLKDAVAMRGLSYPQLSALLAEKGLDIAPKTLSRRINRGTFDAGFFLRCLTALGAETIDIQGERVADVWLRGDGVWKRGR

pLDDT: mean 73.08, std 22.42, range [33.5, 98.12]